Protein AF-A0A8T6MFF7-F1 (afdb_monomer_lite)

Sequence (141 aa):
MKETMIEKLYKKFSELREEAVEDCKFIRTELDNSFNNTNKIIKYINLKCEWNRVNRKFELERKQKYRKLYEFYQTDYPLKINTKDEYQLFIESDSEYYDIQSKSQITKEIIIYIDSVLDALKGRGYEIKNCLEWEKFKNGQ

pLDDT: mean 88.68, std 10.68, range [47.12, 97.75]

Foldseek 3Di:
DDDDPLNVLVVVLVVVVVVLVVLLDDDLVPLVVPVSLVVVLVVLVVVLVVLVVVLVVLVVVLVVQLVVLLVCQCPPDPDNDDDPVVSVVVSCPDPVSVVSVSSSVSSVVSSVVSVVSSVSSVCVVVVSVVVVVVVCVVVVD

Secondary structure (DSSP, 8-state):
-PPPHHHHHHHHHHHHHHHHHHHH---TT-TTTHHHHHHHHHHHHHHHHHHHHHHHHHHHHHHHHHHHHHHHHHHT-SS---SHHHHHHHHHT-HHHHHHHHHHHHHHHHHHHHHHHHHHHHHHHHHHHHHHHHHHHHTT-

Radius of gyration: 23.29 Å; chains: 1; bounding box: 57×23×68 Å

Structure (mmCIF, N/CA/C/O backbone):
data_AF-A0A8T6MFF7-F1
#
_entry.id   AF-A0A8T6MFF7-F1
#
loop_
_atom_site.group_PDB
_atom_site.id
_atom_site.type_symbol
_atom_site.label_atom_id
_atom_site.label_alt_id
_atom_site.label_comp_id
_atom_site.label_asym_id
_atom_site.label_entity_id
_atom_site.label_seq_id
_atom_site.pdbx_PDB_ins_code
_atom_site.Cartn_x
_atom_site.Cartn_y
_atom_site.Cartn_z
_atom_site.occupancy
_atom_site.B_iso_or_equiv
_atom_site.auth_seq_id
_atom_site.auth_comp_id
_atom_site.auth_asym_id
_atom_site.auth_atom_id
_atom_site.pdbx_PDB_model_num
ATOM 1 N N . MET A 1 1 ? -24.904 -12.934 -7.062 1.00 47.12 1 MET A N 1
ATOM 2 C CA . MET A 1 1 ? -24.106 -12.558 -5.874 1.00 47.12 1 MET A CA 1
ATOM 3 C C . MET A 1 1 ? -23.425 -11.231 -6.165 1.00 47.12 1 MET A C 1
ATOM 5 O O . MET A 1 1 ? -22.923 -11.076 -7.269 1.00 47.12 1 MET A O 1
ATOM 9 N N . LYS A 1 2 ? -23.498 -10.247 -5.260 1.00 55.53 2 LYS A N 1
ATOM 10 C CA . LYS A 1 2 ? -22.801 -8.962 -5.438 1.00 55.53 2 LYS A CA 1
ATOM 11 C C . LYS A 1 2 ? -21.321 -9.176 -5.111 1.00 55.53 2 LYS A C 1
ATOM 13 O O . LYS A 1 2 ? -21.026 -9.658 -4.027 1.00 55.53 2 LYS A O 1
ATOM 18 N N . GLU A 1 3 ? -20.442 -8.820 -6.040 1.00 73.38 3 GLU A N 1
ATOM 19 C CA . GLU A 1 3 ? -18.985 -8.870 -5.870 1.00 73.38 3 GLU A CA 1
ATOM 20 C C . GLU A 1 3 ? -18.561 -8.023 -4.659 1.00 73.38 3 GLU A C 1
ATOM 22 O O . GLU A 1 3 ? -18.960 -6.852 -4.530 1.00 73.38 3 GLU A O 1
ATOM 27 N N . THR A 1 4 ? -17.784 -8.622 -3.760 1.00 84.75 4 THR A N 1
ATOM 28 C CA . THR A 1 4 ? -17.263 -7.963 -2.563 1.00 84.75 4 THR A CA 1
ATOM 29 C C . THR A 1 4 ? -16.263 -6.874 -2.954 1.00 84.75 4 THR A C 1
ATOM 31 O O . THR A 1 4 ? -15.667 -6.878 -4.031 1.00 84.75 4 THR A O 1
ATOM 34 N N . MET A 1 5 ? -16.059 -5.886 -2.080 1.00 84.56 5 MET A N 1
ATOM 35 C CA . MET A 1 5 ? -15.097 -4.813 -2.363 1.00 84.56 5 MET A CA 1
ATOM 36 C C . MET A 1 5 ? -13.661 -5.346 -2.520 1.00 84.56 5 MET A C 1
ATOM 38 O O . MET A 1 5 ? -12.887 -4.782 -3.285 1.00 84.56 5 MET A O 1
ATOM 42 N N . ILE A 1 6 ? -13.317 -6.430 -1.820 1.00 86.94 6 ILE A N 1
ATOM 43 C CA . ILE A 1 6 ? -11.997 -7.071 -1.893 1.00 86.94 6 ILE A CA 1
ATOM 44 C C . ILE A 1 6 ? -11.793 -7.732 -3.261 1.00 86.94 6 ILE A C 1
ATOM 46 O O . ILE A 1 6 ? -10.774 -7.493 -3.903 1.00 86.94 6 ILE A O 1
ATOM 50 N N . GLU A 1 7 ? -12.783 -8.479 -3.752 1.00 89.12 7 GLU A N 1
ATOM 51 C CA . GLU A 1 7 ? -12.747 -9.076 -5.097 1.00 89.12 7 GLU A CA 1
ATOM 52 C C . GLU A 1 7 ? -12.548 -8.006 -6.178 1.00 89.12 7 GLU A C 1
ATOM 54 O O . GLU A 1 7 ? -11.699 -8.159 -7.056 1.00 89.12 7 GLU A O 1
ATOM 59 N N . LYS A 1 8 ? -13.225 -6.857 -6.047 1.00 90.44 8 LYS A N 1
ATOM 60 C CA . LYS A 1 8 ? -13.040 -5.714 -6.956 1.00 90.44 8 LYS A CA 1
ATOM 61 C C . LYS A 1 8 ? -11.622 -5.152 -6.934 1.00 90.44 8 LYS A C 1
ATOM 63 O O . LYS A 1 8 ? -11.123 -4.734 -7.978 1.00 90.44 8 LYS A O 1
ATOM 68 N N . LEU A 1 9 ? -10.981 -5.096 -5.764 1.00 91.12 9 LEU A N 1
ATOM 69 C CA . LEU A 1 9 ? -9.593 -4.640 -5.645 1.00 91.12 9 LEU A CA 1
ATOM 70 C C . LEU A 1 9 ? -8.640 -5.618 -6.338 1.00 91.12 9 LEU A C 1
ATOM 72 O O . LEU A 1 9 ? -7.798 -5.179 -7.119 1.00 91.12 9 LEU A O 1
ATOM 76 N N . TYR A 1 10 ? -8.814 -6.924 -6.125 1.00 91.38 10 TYR A N 1
ATOM 77 C CA . TYR A 1 10 ? -8.005 -7.944 -6.795 1.00 91.38 10 TYR A CA 1
ATOM 78 C C . TYR A 1 10 ? -8.191 -7.946 -8.307 1.00 91.38 10 TYR A C 1
ATOM 80 O O . TYR A 1 10 ? -7.209 -8.042 -9.042 1.00 91.38 10 TYR A O 1
ATOM 88 N N . LYS A 1 11 ? -9.428 -7.785 -8.780 1.00 93.12 11 LYS A N 1
ATOM 89 C CA . LYS A 1 11 ? -9.720 -7.679 -10.208 1.00 93.12 11 LYS A CA 1
ATOM 90 C C . LYS A 1 11 ? -9.003 -6.484 -10.835 1.00 93.12 11 LYS A C 1
ATOM 92 O O . LYS A 1 11 ? -8.243 -6.668 -11.782 1.00 93.12 11 LYS A O 1
ATOM 97 N N . LYS A 1 12 ? -9.147 -5.292 -10.244 1.00 92.50 12 LYS A N 1
ATOM 98 C CA . LYS A 1 12 ? -8.422 -4.090 -10.689 1.00 92.50 12 LYS A CA 1
ATOM 99 C C . LYS A 1 12 ? -6.910 -4.276 -10.657 1.00 92.50 12 LYS A C 1
ATOM 101 O O . LYS A 1 12 ? -6.209 -3.764 -11.522 1.00 92.50 12 LYS A O 1
ATOM 106 N N . PHE A 1 13 ? -6.396 -4.992 -9.660 1.00 93.62 13 PHE A N 1
ATOM 107 C CA . PHE A 1 13 ? -4.971 -5.274 -9.586 1.00 93.62 13 PHE A CA 1
ATOM 108 C C . PHE A 1 13 ? -4.511 -6.228 -10.699 1.00 93.62 13 PHE A C 1
ATOM 110 O O . PHE A 1 13 ? -3.432 -6.045 -11.253 1.00 93.62 13 PHE A O 1
ATOM 117 N N . SER A 1 14 ? -5.318 -7.227 -11.064 1.00 93.25 14 SER A N 1
ATOM 118 C CA . SER A 1 14 ? -5.032 -8.089 -12.217 1.00 93.25 14 SER A CA 1
ATOM 119 C C . SER A 1 14 ? -4.984 -7.292 -13.518 1.00 93.25 14 SER A C 1
ATOM 121 O O . SER A 1 14 ? -3.995 -7.376 -14.237 1.00 93.25 14 SER A O 1
ATOM 123 N N . GLU A 1 15 ? -5.998 -6.457 -13.759 1.00 94.38 15 GLU A N 1
ATOM 124 C CA . GLU A 1 15 ? -6.079 -5.580 -14.934 1.00 94.38 15 GLU A CA 1
ATOM 125 C C . GLU A 1 15 ? -4.851 -4.655 -15.023 1.00 94.38 15 GLU A C 1
ATOM 127 O O . GLU A 1 15 ? -4.216 -4.556 -16.070 1.00 94.38 15 GLU A O 1
ATOM 132 N N . LEU A 1 16 ? -4.445 -4.055 -13.896 1.00 94.38 16 LEU A N 1
ATOM 133 C CA . LEU A 1 16 ? -3.238 -3.228 -13.812 1.00 94.38 16 LEU A CA 1
ATOM 134 C C . LEU A 1 16 ? -1.963 -3.999 -14.179 1.00 94.38 16 LEU A C 1
ATOM 136 O O . LEU A 1 16 ? -1.069 -3.440 -14.809 1.00 94.38 16 LEU A O 1
ATOM 140 N N . ARG A 1 17 ? -1.844 -5.265 -13.764 1.00 92.88 17 ARG A N 1
ATOM 141 C CA . ARG A 1 17 ? -0.666 -6.087 -14.080 1.00 92.88 17 ARG A CA 1
ATOM 142 C C . ARG A 1 17 ? -0.585 -6.400 -15.567 1.00 92.88 17 ARG A C 1
ATOM 144 O O . ARG A 1 17 ? 0.497 -6.319 -16.138 1.00 92.88 17 ARG A O 1
ATOM 151 N N . GLU A 1 18 ? -1.710 -6.730 -16.189 1.00 94.44 18 GLU A N 1
ATOM 152 C CA . GLU A 1 18 ? -1.780 -6.983 -17.632 1.00 94.44 18 GLU A CA 1
ATOM 153 C C . GLU A 1 18 ? -1.410 -5.727 -18.432 1.00 94.44 18 GLU A C 1
ATOM 155 O O . GLU A 1 18 ? -0.573 -5.783 -19.334 1.00 94.44 18 GLU A O 1
ATOM 160 N N . GLU A 1 19 ? -1.958 -4.577 -18.038 1.00 93.19 19 GLU A N 1
ATOM 161 C CA . GLU A 1 19 ? -1.657 -3.280 -18.644 1.00 93.19 19 GLU A CA 1
ATOM 162 C C . GLU A 1 19 ? -0.180 -2.886 -18.477 1.00 93.19 19 GLU A C 1
ATOM 164 O O . GLU A 1 19 ? 0.461 -2.442 -19.430 1.00 93.19 19 GLU A O 1
ATOM 169 N N . ALA A 1 20 ? 0.392 -3.105 -17.291 1.00 93.19 20 ALA A N 1
ATOM 170 C CA . ALA A 1 20 ? 1.796 -2.820 -17.011 1.00 93.19 20 ALA A CA 1
ATOM 171 C C . ALA A 1 20 ? 2.756 -3.705 -17.804 1.00 93.19 20 ALA A C 1
ATOM 173 O O . ALA A 1 20 ? 3.794 -3.219 -18.255 1.00 93.19 20 ALA A O 1
ATOM 174 N N . VAL A 1 21 ? 2.417 -4.978 -18.021 1.00 90.75 21 VAL A N 1
ATOM 175 C CA . VAL A 1 21 ? 3.208 -5.857 -18.890 1.00 90.75 21 VAL A CA 1
ATOM 176 C C . VAL A 1 21 ? 3.264 -5.286 -20.302 1.00 90.75 21 VAL A C 1
ATOM 178 O O . VAL A 1 21 ? 4.353 -5.191 -20.862 1.00 90.75 21 VAL A O 1
ATOM 181 N N . GLU A 1 22 ? 2.128 -4.865 -20.860 1.00 89.31 22 GLU A N 1
ATOM 182 C CA . GLU A 1 22 ? 2.082 -4.258 -22.193 1.00 89.31 22 GLU A CA 1
ATOM 183 C C . GLU A 1 22 ? 2.860 -2.937 -22.248 1.00 89.31 22 GLU A C 1
ATOM 185 O O . GLU A 1 22 ? 3.693 -2.729 -23.131 1.00 89.31 22 GLU A O 1
ATOM 190 N N . ASP A 1 23 ? 2.661 -2.057 -21.266 1.00 88.06 23 ASP A N 1
ATOM 191 C CA . ASP A 1 23 ? 3.327 -0.757 -21.223 1.00 88.06 23 ASP A CA 1
ATOM 192 C C . ASP A 1 23 ? 4.852 -0.878 -21.095 1.00 88.06 23 ASP A C 1
ATOM 194 O O . ASP A 1 23 ? 5.589 -0.088 -21.704 1.00 88.06 23 ASP A O 1
ATOM 198 N N . CYS A 1 24 ? 5.329 -1.876 -20.353 1.00 85.69 24 CYS A N 1
ATOM 199 C CA . CYS A 1 24 ? 6.749 -2.144 -20.153 1.00 85.69 24 CYS A CA 1
ATOM 200 C C . CYS A 1 24 ? 7.399 -2.924 -21.302 1.00 85.69 24 CYS A C 1
ATOM 202 O O . CYS A 1 24 ? 8.629 -2.998 -21.332 1.00 85.69 24 CYS A O 1
ATOM 204 N N . LYS A 1 25 ? 6.643 -3.461 -22.275 1.00 83.00 25 LYS A N 1
ATOM 205 C CA . LYS A 1 25 ? 7.238 -4.175 -23.418 1.00 83.00 25 LYS A CA 1
ATOM 206 C C . LYS A 1 25 ? 8.275 -3.311 -24.130 1.00 83.00 25 LYS A C 1
ATOM 208 O O . LYS A 1 25 ? 8.029 -2.154 -24.499 1.00 83.00 25 LYS A O 1
ATOM 213 N N . PHE A 1 26 ? 9.447 -3.903 -24.332 1.00 71.75 26 PHE A N 1
ATOM 214 C CA . PHE A 1 26 ? 10.554 -3.308 -25.060 1.00 71.75 26 PHE A CA 1
ATOM 215 C C . PHE A 1 26 ? 10.544 -3.792 -26.511 1.00 71.75 26 PHE A C 1
ATOM 217 O O . PHE A 1 26 ? 10.828 -4.955 -26.788 1.00 71.75 26 PHE A O 1
ATOM 224 N N . ILE A 1 27 ? 10.221 -2.894 -27.443 1.00 70.12 27 ILE A N 1
ATOM 225 C CA . ILE A 1 27 ? 10.251 -3.170 -28.880 1.00 70.12 27 ILE A CA 1
ATOM 226 C C . ILE A 1 27 ? 11.437 -2.408 -29.476 1.00 70.12 27 ILE A C 1
ATOM 228 O O . ILE A 1 27 ? 11.436 -1.180 -29.525 1.00 70.12 27 ILE A O 1
ATOM 232 N N . ARG A 1 28 ? 12.457 -3.146 -29.934 1.00 63.59 28 ARG A N 1
ATOM 233 C CA . ARG A 1 28 ? 13.725 -2.596 -30.455 1.00 63.59 28 ARG A CA 1
ATOM 234 C C . ARG A 1 28 ? 13.543 -1.654 -31.654 1.00 63.59 28 ARG A C 1
ATOM 236 O O . ARG A 1 28 ? 14.389 -0.802 -31.881 1.00 63.59 28 ARG A O 1
ATOM 243 N N . THR A 1 29 ? 12.456 -1.783 -32.412 1.00 61.62 29 THR A N 1
ATOM 244 C CA . THR A 1 29 ? 12.169 -0.937 -33.583 1.00 61.62 29 THR A CA 1
ATOM 245 C C . THR A 1 29 ? 11.585 0.434 -33.232 1.00 61.62 29 THR A C 1
ATOM 247 O O . THR A 1 29 ? 11.543 1.300 -34.095 1.00 61.62 29 THR A O 1
ATOM 250 N N . GLU A 1 30 ? 11.160 0.667 -31.987 1.00 59.59 30 GLU A N 1
ATOM 251 C CA . GLU A 1 30 ? 10.518 1.920 -31.553 1.00 59.59 30 GLU A CA 1
ATOM 252 C C . GLU A 1 30 ? 11.475 2.847 -30.793 1.00 59.59 30 GLU A C 1
ATOM 254 O O . GLU A 1 30 ? 11.156 3.406 -29.742 1.00 59.59 30 GLU A O 1
ATOM 259 N N . LEU A 1 31 ? 12.691 2.991 -31.304 1.00 57.44 31 LEU A N 1
ATOM 260 C CA . LEU A 1 31 ? 13.769 3.677 -30.598 1.00 57.44 31 LEU A CA 1
ATOM 261 C C . LEU A 1 31 ? 13.573 5.207 -30.500 1.00 57.44 31 LEU A C 1
ATOM 263 O O . LEU A 1 31 ? 14.104 5.835 -29.587 1.00 57.44 31 LEU A O 1
ATOM 267 N N . ASP A 1 32 ? 12.721 5.778 -31.359 1.00 55.25 32 ASP A N 1
ATOM 268 C CA . ASP A 1 32 ? 12.321 7.195 -31.344 1.00 55.25 32 ASP A CA 1
ATOM 269 C C . ASP A 1 32 ? 11.192 7.527 -30.342 1.00 55.25 32 ASP A C 1
ATOM 271 O O . ASP A 1 32 ? 10.885 8.695 -30.098 1.00 55.25 32 ASP A O 1
ATOM 275 N N . ASN A 1 33 ? 10.582 6.533 -29.686 1.00 58.00 33 ASN A N 1
ATOM 276 C CA . ASN A 1 33 ? 9.379 6.727 -28.862 1.00 58.00 33 ASN A CA 1
ATOM 277 C C . ASN A 1 33 ? 9.653 7.216 -27.420 1.00 58.00 33 ASN A C 1
ATOM 279 O O . ASN A 1 33 ? 8.919 6.877 -26.487 1.00 58.00 33 ASN A O 1
ATOM 283 N N . SER A 1 34 ? 10.666 8.066 -27.213 1.00 59.94 34 SER A N 1
ATOM 284 C CA . SER A 1 34 ? 10.967 8.680 -25.902 1.00 59.94 34 SER A CA 1
ATOM 285 C C . SER A 1 34 ? 9.740 9.378 -25.284 1.00 59.94 34 SER A C 1
ATOM 287 O O . SER A 1 34 ? 9.467 9.259 -24.087 1.00 59.94 34 SER A O 1
ATOM 289 N N . PHE A 1 35 ? 8.915 10.017 -26.122 1.00 59.62 35 PHE A N 1
ATOM 290 C CA . PHE A 1 35 ? 7.674 10.675 -25.702 1.00 59.62 35 PHE A CA 1
ATOM 291 C C . PHE A 1 35 ? 6.631 9.694 -25.133 1.00 59.62 35 PHE A C 1
ATOM 293 O O . PHE A 1 35 ? 5.969 9.995 -24.136 1.00 59.62 35 PHE A O 1
ATOM 300 N N . ASN A 1 36 ? 6.532 8.484 -25.696 1.00 72.50 36 ASN A N 1
ATOM 301 C CA . ASN A 1 36 ? 5.611 7.456 -25.203 1.00 72.50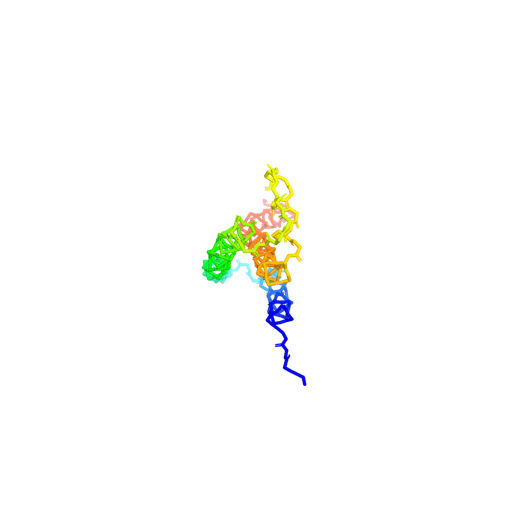 36 ASN A CA 1
ATOM 302 C C . ASN A 1 36 ? 6.026 6.942 -23.818 1.00 72.50 36 ASN A C 1
ATOM 304 O O . ASN A 1 36 ? 5.158 6.622 -23.006 1.00 72.50 36 ASN A O 1
ATOM 308 N N . ASN A 1 37 ? 7.327 6.915 -23.510 1.00 80.56 37 ASN A N 1
ATOM 309 C CA . ASN A 1 37 ? 7.807 6.518 -22.185 1.00 80.56 37 ASN A CA 1
ATOM 310 C C . ASN A 1 37 ? 7.438 7.552 -21.108 1.00 80.56 37 ASN A C 1
ATOM 312 O O . ASN A 1 37 ? 6.942 7.187 -20.043 1.00 80.56 37 ASN A O 1
ATOM 316 N N . THR A 1 38 ? 7.596 8.846 -21.399 1.00 83.25 38 THR A N 1
ATOM 317 C CA . THR A 1 38 ? 7.217 9.929 -20.473 1.00 83.25 38 THR A CA 1
ATOM 318 C C . THR A 1 38 ? 5.721 9.907 -20.153 1.00 83.25 38 THR A C 1
ATOM 320 O O . THR A 1 38 ? 5.338 10.008 -18.987 1.00 83.25 38 THR A O 1
ATOM 323 N N . ASN A 1 39 ? 4.866 9.695 -21.159 1.00 87.56 39 ASN A N 1
ATOM 324 C CA . ASN A 1 39 ? 3.417 9.596 -20.953 1.00 87.56 39 ASN A CA 1
ATOM 325 C C . ASN A 1 39 ? 3.031 8.390 -20.082 1.00 87.56 39 ASN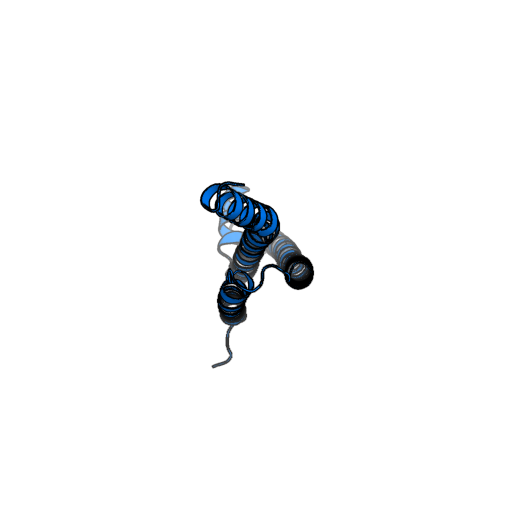 A C 1
ATOM 327 O O . ASN A 1 39 ? 2.182 8.520 -19.197 1.00 87.56 39 ASN A O 1
ATOM 331 N N . LYS A 1 40 ? 3.691 7.239 -20.272 1.00 90.44 40 LYS A N 1
ATOM 332 C CA . LYS A 1 40 ? 3.515 6.059 -19.411 1.00 90.44 40 LYS A CA 1
ATOM 333 C C . LYS A 1 40 ? 3.931 6.360 -17.970 1.00 90.44 40 LYS A C 1
ATOM 335 O O . LYS A 1 40 ? 3.166 6.090 -17.051 1.00 90.44 40 LYS A O 1
ATOM 340 N N . ILE A 1 41 ? 5.077 7.006 -17.752 1.00 92.06 41 ILE A N 1
ATOM 341 C CA . ILE A 1 41 ? 5.515 7.409 -16.404 1.00 92.06 41 ILE A CA 1
ATOM 342 C C . ILE A 1 41 ? 4.469 8.313 -15.732 1.00 92.06 41 ILE A C 1
ATOM 344 O O . ILE A 1 41 ? 4.083 8.057 -14.592 1.00 92.06 41 ILE A O 1
ATOM 348 N N . ILE A 1 42 ? 3.956 9.328 -16.437 1.00 93.75 42 ILE A N 1
ATOM 349 C CA . ILE A 1 42 ? 2.919 10.230 -15.907 1.00 93.75 42 ILE A CA 1
ATOM 350 C C . ILE A 1 42 ? 1.647 9.453 -15.534 1.00 93.75 42 ILE A C 1
ATOM 352 O O . ILE A 1 42 ? 1.086 9.673 -14.459 1.00 93.75 42 ILE A O 1
ATOM 356 N N . LYS A 1 43 ? 1.211 8.510 -16.379 1.00 94.88 43 LYS A N 1
ATOM 357 C CA . LYS A 1 43 ? 0.064 7.630 -16.105 1.00 94.88 43 LYS A CA 1
ATOM 358 C C . LYS A 1 43 ? 0.238 6.872 -14.786 1.00 94.88 43 LYS A C 1
ATOM 360 O O . LYS A 1 43 ? -0.641 6.959 -13.929 1.00 94.88 43 LYS A O 1
ATOM 365 N N . TYR A 1 44 ? 1.366 6.188 -14.585 1.00 96.56 44 TYR A N 1
ATOM 366 C CA . TYR A 1 44 ? 1.608 5.419 -13.356 1.00 96.56 44 TYR A CA 1
ATOM 367 C C . TYR A 1 44 ? 1.805 6.312 -12.121 1.00 96.56 44 TYR A C 1
ATOM 369 O O . TYR A 1 44 ? 1.379 5.933 -11.031 1.00 96.56 44 TYR A O 1
ATOM 377 N N . ILE A 1 45 ? 2.344 7.530 -12.267 1.00 96.81 45 ILE A N 1
ATOM 378 C CA . ILE A 1 45 ? 2.389 8.521 -11.175 1.00 96.81 45 ILE A CA 1
ATOM 379 C C . ILE A 1 45 ? 0.973 8.913 -10.741 1.00 96.81 45 ILE A C 1
ATOM 381 O O . ILE A 1 45 ? 0.663 8.887 -9.548 1.00 96.81 45 ILE A O 1
ATOM 385 N N . ASN A 1 46 ? 0.098 9.242 -11.692 1.00 96.88 46 ASN A N 1
ATOM 386 C CA . ASN A 1 46 ? -1.290 9.592 -11.390 1.00 96.88 46 ASN A CA 1
ATOM 387 C C . ASN A 1 46 ? -2.016 8.421 -10.720 1.00 96.88 46 ASN A C 1
ATOM 389 O O . ASN A 1 46 ? -2.695 8.605 -9.710 1.00 96.88 46 ASN A O 1
ATOM 393 N N . LEU A 1 47 ? -1.803 7.204 -11.226 1.00 96.31 47 LEU A N 1
ATOM 394 C CA . LEU A 1 47 ? -2.378 5.996 -10.648 1.00 96.31 47 LEU A CA 1
ATOM 395 C C . LEU A 1 47 ? -1.901 5.774 -9.206 1.00 96.31 47 LEU A C 1
ATOM 397 O O . LEU A 1 47 ? -2.713 5.515 -8.317 1.00 96.31 47 LEU A O 1
ATOM 401 N N . LYS A 1 48 ? -0.600 5.954 -8.946 1.00 97.38 48 LYS A N 1
ATOM 402 C CA . LYS A 1 48 ? -0.027 5.899 -7.597 1.00 97.38 48 LYS A CA 1
ATOM 403 C C . LYS A 1 48 ? -0.682 6.922 -6.672 1.00 97.38 48 LYS A C 1
ATOM 405 O O . LYS A 1 48 ? -1.010 6.586 -5.533 1.00 97.38 48 LYS A O 1
ATOM 410 N N . CYS A 1 49 ? -0.874 8.161 -7.119 1.00 97.56 49 CYS A N 1
ATOM 411 C CA . CYS A 1 49 ? -1.526 9.205 -6.324 1.00 97.56 49 CYS A CA 1
ATOM 412 C C . CYS A 1 49 ? -2.958 8.818 -5.932 1.00 97.56 49 CYS A C 1
ATOM 414 O O . CYS A 1 49 ? -3.334 8.947 -4.764 1.00 97.56 49 CYS A O 1
ATOM 416 N N . GLU A 1 50 ? -3.737 8.290 -6.874 1.00 96.12 50 GLU A N 1
ATOM 417 C CA . GLU A 1 50 ? -5.109 7.849 -6.617 1.00 96.12 50 GLU A CA 1
ATOM 418 C C . GLU A 1 50 ? -5.162 6.662 -5.647 1.00 96.12 50 GLU A C 1
ATOM 420 O O . GLU A 1 50 ? -5.909 6.690 -4.666 1.00 96.12 50 GLU A O 1
ATOM 425 N N . TRP A 1 51 ? -4.302 5.658 -5.821 1.00 96.62 51 TRP A N 1
ATOM 426 C CA . TRP A 1 51 ? -4.240 4.533 -4.887 1.00 96.62 51 TRP A CA 1
ATOM 427 C C . TRP A 1 51 ? -3.763 4.938 -3.490 1.00 96.62 51 TRP A C 1
ATOM 429 O O . TRP A 1 51 ? -4.293 4.445 -2.494 1.00 96.62 51 TRP A O 1
ATOM 439 N N . ASN A 1 52 ? -2.848 5.905 -3.381 1.00 97.44 52 ASN A N 1
ATOM 440 C CA . ASN A 1 52 ? -2.472 6.486 -2.089 1.00 97.44 52 ASN A CA 1
ATOM 441 C C . ASN A 1 52 ? -3.654 7.177 -1.397 1.00 97.44 52 ASN A C 1
ATOM 443 O O . ASN A 1 52 ? -3.823 7.036 -0.183 1.00 97.44 52 ASN A O 1
ATOM 447 N N . ARG A 1 53 ? -4.502 7.895 -2.146 1.00 97.06 53 ARG A N 1
ATOM 448 C CA . ARG A 1 53 ? -5.731 8.505 -1.607 1.00 97.06 53 ARG A CA 1
ATOM 449 C C . ARG A 1 53 ? -6.697 7.447 -1.084 1.00 97.06 53 ARG A C 1
ATOM 451 O O . ARG A 1 53 ? -7.213 7.593 0.025 1.00 97.06 53 ARG A O 1
ATOM 458 N N . VAL A 1 54 ? -6.901 6.375 -1.849 1.00 95.62 54 VAL A N 1
ATOM 459 C CA . VAL A 1 54 ? -7.750 5.241 -1.454 1.00 95.62 54 VAL A CA 1
ATOM 460 C C . VAL A 1 54 ? -7.207 4.567 -0.193 1.00 95.62 54 VAL A C 1
ATOM 462 O O . VAL A 1 54 ? -7.950 4.399 0.773 1.00 95.62 54 VAL A O 1
ATOM 465 N N . ASN A 1 55 ? -5.907 4.262 -0.141 1.00 96.69 55 ASN A N 1
ATOM 466 C CA . ASN A 1 55 ? -5.297 3.656 1.041 1.00 96.69 55 ASN A CA 1
ATOM 467 C C . ASN A 1 55 ? -5.423 4.559 2.274 1.00 96.69 55 ASN A C 1
ATOM 469 O O . ASN A 1 55 ? -5.780 4.097 3.355 1.00 96.69 55 ASN A O 1
ATOM 473 N N . ARG A 1 56 ? -5.190 5.868 2.112 1.00 97.38 56 ARG A N 1
ATOM 474 C CA . ARG A 1 56 ? -5.349 6.843 3.197 1.00 97.38 56 ARG A CA 1
ATOM 475 C C . ARG A 1 56 ? -6.772 6.844 3.750 1.00 97.38 56 ARG A C 1
ATOM 477 O O . ARG A 1 56 ? -6.943 6.985 4.957 1.00 97.38 56 ARG A O 1
ATOM 484 N N . LYS A 1 57 ? -7.784 6.677 2.896 1.00 96.56 57 LYS A N 1
ATOM 485 C CA . LYS A 1 57 ? -9.176 6.555 3.335 1.00 96.56 57 LYS A CA 1
ATOM 486 C C . LYS A 1 57 ? -9.377 5.313 4.212 1.00 96.56 57 LYS A C 1
ATOM 488 O O . LYS A 1 57 ? -9.893 5.458 5.316 1.00 96.56 57 LYS A O 1
ATOM 493 N N . PHE A 1 58 ? -8.904 4.141 3.783 1.00 96.44 58 PHE A N 1
ATOM 494 C CA . PHE A 1 58 ? -9.006 2.915 4.587 1.00 96.44 58 PHE A CA 1
ATOM 495 C C . PHE A 1 58 ? -8.237 3.007 5.909 1.00 96.44 58 PHE A C 1
ATOM 497 O O . PHE A 1 58 ? -8.742 2.578 6.940 1.00 96.44 58 PHE A O 1
ATOM 504 N N . GLU A 1 59 ? -7.056 3.626 5.926 1.00 95.75 59 GLU A N 1
ATOM 505 C CA . GLU A 1 59 ? -6.289 3.846 7.160 1.00 95.75 59 GLU A CA 1
ATOM 506 C C . GLU A 1 59 ? -7.028 4.751 8.160 1.00 95.75 59 GLU A C 1
ATOM 508 O O . GLU A 1 59 ? -7.026 4.495 9.367 1.00 95.75 59 GLU A O 1
ATOM 513 N N . LEU A 1 60 ? -7.707 5.793 7.670 1.00 97.44 60 LEU A N 1
ATOM 514 C CA . LEU A 1 60 ? -8.538 6.658 8.509 1.00 97.44 60 LEU A CA 1
ATOM 515 C C . LEU A 1 60 ? -9.763 5.914 9.050 1.00 97.44 60 LEU A C 1
ATOM 517 O O . LEU A 1 60 ? -10.041 6.005 10.246 1.00 97.44 60 LEU A O 1
ATOM 521 N N . GLU A 1 61 ? -10.461 5.160 8.200 1.00 96.62 61 GLU A N 1
ATOM 522 C CA . GLU A 1 61 ? -11.603 4.324 8.598 1.00 96.62 61 GLU A CA 1
ATOM 523 C C . GLU A 1 61 ? -11.188 3.289 9.653 1.00 96.62 61 GLU A C 1
ATOM 525 O O . GLU A 1 61 ? -11.844 3.159 10.689 1.00 96.62 61 GLU A O 1
ATOM 530 N N . ARG A 1 62 ? -10.038 2.634 9.457 1.00 96.38 62 ARG A N 1
ATOM 531 C CA . ARG A 1 62 ? -9.457 1.674 10.402 1.00 96.38 62 ARG A CA 1
ATOM 532 C C . ARG A 1 62 ? -9.183 2.317 11.755 1.00 96.38 62 ARG A C 1
ATOM 534 O O . ARG A 1 62 ? -9.575 1.778 12.785 1.00 96.38 62 ARG A O 1
ATOM 541 N N . LYS A 1 63 ? -8.562 3.501 11.765 1.00 96.44 63 LYS A N 1
ATOM 542 C CA . LYS A 1 63 ? -8.267 4.243 13.000 1.00 96.44 63 LYS A CA 1
ATOM 543 C C . LYS A 1 63 ? -9.540 4.651 13.747 1.00 96.44 63 LYS A C 1
ATOM 545 O O . LYS A 1 63 ? -9.578 4.588 14.974 1.00 96.44 63 LYS A O 1
ATOM 550 N N . GLN A 1 64 ? -10.583 5.061 13.026 1.00 96.38 64 GLN A N 1
ATOM 551 C CA . GLN A 1 64 ? -11.878 5.383 13.627 1.00 96.38 64 GLN A CA 1
ATOM 552 C C . GLN A 1 64 ? -12.547 4.142 14.226 1.00 96.38 64 GLN A C 1
ATOM 554 O O . GLN A 1 64 ? -13.043 4.206 15.350 1.00 96.38 64 GLN A O 1
ATOM 559 N N . LYS A 1 65 ? -12.538 3.014 13.504 1.00 96.50 65 LYS A N 1
ATOM 560 C CA . LYS A 1 65 ? -13.097 1.744 13.982 1.00 96.50 65 LYS A CA 1
ATOM 561 C C . LYS A 1 65 ? -12.348 1.230 15.213 1.00 96.50 65 LYS A C 1
ATOM 563 O O . LYS A 1 65 ? -13.001 0.903 16.198 1.00 96.50 65 LYS A O 1
ATOM 568 N N . TYR A 1 66 ? -11.012 1.264 15.196 1.00 96.19 66 TYR A N 1
ATOM 569 C CA . TYR A 1 66 ? -10.173 0.911 16.348 1.00 96.19 66 TYR A CA 1
ATOM 570 C C . TYR A 1 66 ? -10.595 1.678 17.598 1.00 96.19 66 TYR A C 1
ATOM 572 O O . TYR A 1 66 ? -10.821 1.090 18.648 1.00 96.19 66 TYR A O 1
ATOM 580 N N . ARG A 1 67 ? -10.739 3.005 17.476 1.00 95.62 67 ARG A N 1
ATOM 581 C CA . ARG A 1 67 ? -11.127 3.861 18.599 1.00 95.62 67 ARG A CA 1
ATOM 582 C C . ARG A 1 67 ? -12.493 3.476 19.169 1.00 95.62 67 ARG A C 1
ATOM 584 O O . ARG A 1 67 ? -12.617 3.367 20.380 1.00 95.62 67 ARG A O 1
ATOM 591 N N . LYS A 1 68 ? -13.491 3.248 18.311 1.00 95.69 68 LYS A N 1
ATOM 592 C CA . LYS A 1 68 ? -14.841 2.849 18.745 1.00 95.69 68 LYS A CA 1
ATOM 593 C C . LYS A 1 68 ? -14.838 1.501 19.465 1.00 95.69 68 LYS A C 1
ATOM 595 O O . LYS A 1 68 ? -15.495 1.361 20.487 1.00 95.69 68 LYS A O 1
ATOM 600 N N . LEU A 1 69 ? -14.100 0.523 18.937 1.00 94.81 69 LEU A N 1
ATOM 601 C CA . LEU A 1 69 ? -13.972 -0.790 19.570 1.00 94.81 69 LEU A CA 1
ATOM 602 C C . LEU A 1 69 ? -13.237 -0.691 20.908 1.00 94.81 69 LEU A C 1
ATOM 604 O O . LEU A 1 69 ? -13.656 -1.304 21.878 1.00 94.81 69 LEU A O 1
ATOM 608 N N . TYR A 1 70 ? -12.184 0.122 20.982 1.00 93.75 70 TYR A N 1
ATOM 609 C CA . TYR A 1 70 ? -11.472 0.378 22.229 1.00 93.75 70 TYR A CA 1
ATOM 610 C C . TYR A 1 70 ? -12.390 0.983 23.302 1.00 93.75 70 TYR A C 1
ATOM 612 O O . TYR A 1 70 ? -12.400 0.504 24.431 1.00 93.75 70 TYR A O 1
ATOM 620 N N . GLU A 1 71 ? -13.190 1.995 22.941 1.00 93.06 71 GLU A N 1
ATOM 621 C CA . GLU A 1 71 ? -14.186 2.600 23.836 1.00 93.06 71 GLU A CA 1
ATOM 622 C C . GLU A 1 71 ? -15.203 1.545 24.316 1.00 93.06 71 GLU A C 1
ATOM 624 O O . GLU A 1 71 ? -15.385 1.391 25.520 1.00 93.06 71 GLU A O 1
ATOM 629 N N . PHE A 1 72 ? -15.756 0.736 23.404 1.00 93.25 72 PHE A N 1
ATOM 630 C CA . PHE A 1 72 ? -16.679 -0.361 23.731 1.00 93.25 72 PHE A CA 1
ATOM 631 C C . PHE A 1 72 ? -16.081 -1.380 24.713 1.00 93.25 72 PHE A C 1
ATOM 633 O O . PHE A 1 72 ? -16.710 -1.737 25.710 1.00 93.25 72 PHE A O 1
ATOM 640 N N . TYR A 1 73 ? -14.852 -1.834 24.462 1.00 92.50 73 TYR A N 1
ATOM 641 C CA . TYR A 1 73 ? -14.175 -2.802 25.325 1.00 92.50 73 TYR A CA 1
ATOM 642 C C . TYR A 1 73 ? -13.828 -2.242 26.710 1.00 92.50 73 TYR A C 1
ATOM 644 O O . TYR A 1 73 ? -13.642 -3.010 27.652 1.00 92.50 73 TYR A O 1
ATOM 652 N N . GLN A 1 74 ? -13.751 -0.918 26.843 1.00 89.62 74 GLN A N 1
ATOM 653 C CA . GLN A 1 74 ? -13.493 -0.253 28.112 1.00 89.62 74 GLN A CA 1
ATOM 654 C C . GLN A 1 74 ? -14.768 -0.058 28.951 1.00 89.62 74 GLN A C 1
ATOM 656 O O . GLN A 1 74 ? -14.681 -0.084 30.180 1.00 89.62 74 GLN A O 1
ATOM 661 N N . THR A 1 75 ? -15.927 0.170 28.319 1.00 89.88 75 THR A N 1
ATOM 662 C CA . THR A 1 75 ? -17.174 0.548 29.013 1.00 89.88 75 THR A CA 1
ATOM 663 C C . THR A 1 75 ? -18.227 -0.551 29.055 1.00 89.88 75 THR A C 1
ATOM 665 O O . THR A 1 75 ? -18.799 -0.797 30.114 1.00 89.88 75 THR A O 1
ATOM 668 N N . ASP A 1 76 ? -18.488 -1.199 27.922 1.00 89.50 76 ASP A N 1
ATOM 669 C CA . ASP A 1 76 ? -19.693 -2.011 27.714 1.00 89.50 76 ASP A CA 1
ATOM 670 C C . ASP A 1 76 ? -19.404 -3.518 27.683 1.00 89.50 76 ASP A C 1
ATOM 672 O O . ASP A 1 76 ? -20.322 -4.336 27.775 1.00 89.50 76 ASP A O 1
ATOM 676 N N . TYR A 1 77 ? -18.133 -3.910 27.555 1.00 89.69 77 TYR A N 1
ATOM 677 C CA . TYR A 1 77 ? -17.748 -5.316 27.511 1.00 89.69 77 TYR A CA 1
ATOM 678 C C . TYR A 1 77 ? -17.726 -5.936 28.922 1.00 89.69 77 TYR A C 1
ATOM 680 O O . TYR A 1 77 ? -17.092 -5.396 29.830 1.00 89.69 77 TYR A O 1
ATOM 688 N N . PRO A 1 78 ? -18.392 -7.089 29.136 1.00 87.38 78 PRO A N 1
ATOM 689 C CA . PRO A 1 78 ? -18.592 -7.655 30.473 1.00 87.38 78 PRO A CA 1
ATOM 690 C C . PRO A 1 78 ? -17.302 -8.167 31.128 1.00 87.38 78 PRO A C 1
ATOM 692 O O . PRO A 1 78 ? -17.230 -8.283 32.350 1.00 87.38 78 PRO A O 1
ATOM 695 N N . LEU A 1 79 ? -16.284 -8.496 30.329 1.00 89.12 79 LEU A N 1
ATOM 696 C CA . LEU A 1 79 ? -14.980 -8.940 30.810 1.00 89.12 79 LEU A CA 1
ATOM 697 C C . LEU A 1 79 ? -14.027 -7.750 30.853 1.00 89.12 79 LEU A C 1
ATOM 699 O O . LEU A 1 79 ? -13.796 -7.086 29.846 1.00 89.12 79 LEU A O 1
ATOM 703 N N . LYS A 1 80 ?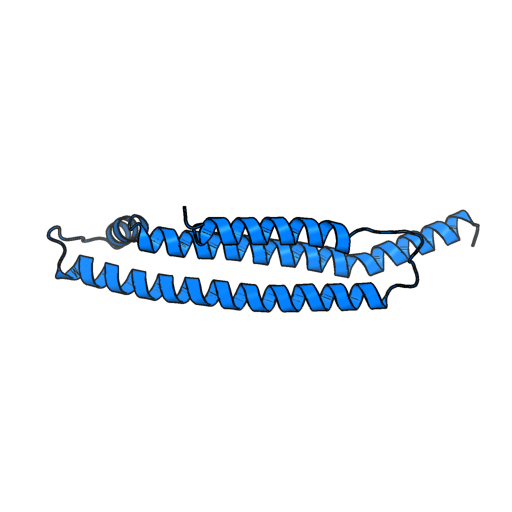 -13.424 -7.506 32.015 1.00 84.25 80 LYS A N 1
ATOM 704 C CA . LYS A 1 80 ? -12.457 -6.423 32.159 1.00 84.25 80 LYS A CA 1
ATOM 705 C C . LYS A 1 80 ? -11.144 -6.787 31.468 1.00 84.25 80 LYS A C 1
ATOM 707 O O . LYS A 1 80 ? -10.423 -7.665 31.937 1.00 84.25 80 LYS A O 1
ATOM 712 N N . ILE A 1 81 ? -10.830 -6.072 30.394 1.00 87.31 81 ILE A N 1
ATOM 713 C CA . ILE A 1 81 ? -9.550 -6.170 29.695 1.00 87.31 81 ILE A CA 1
ATOM 714 C C . ILE A 1 81 ? -8.535 -5.265 30.397 1.00 87.31 81 ILE A C 1
ATOM 716 O O . ILE A 1 81 ? -8.791 -4.073 30.595 1.00 87.31 81 ILE A O 1
ATOM 720 N N . ASN A 1 82 ? -7.393 -5.828 30.800 1.00 85.88 82 ASN A N 1
ATOM 721 C CA . ASN A 1 82 ? -6.437 -5.133 31.668 1.00 85.88 82 ASN A CA 1
ATOM 722 C C . ASN A 1 82 ? -5.143 -4.754 30.947 1.00 85.88 82 ASN A C 1
ATOM 724 O O . ASN A 1 82 ? -4.449 -3.838 31.390 1.00 85.88 82 ASN A O 1
ATOM 728 N N . THR A 1 83 ? -4.815 -5.429 29.844 1.00 91.19 83 THR A N 1
ATOM 729 C CA . THR A 1 83 ? -3.570 -5.190 29.109 1.00 91.19 83 THR A CA 1
ATOM 730 C C . THR A 1 83 ? -3.829 -4.634 27.717 1.00 91.19 83 THR A C 1
ATOM 732 O O . THR A 1 83 ? -4.821 -4.949 27.063 1.00 91.19 83 THR A O 1
ATOM 735 N N . LYS A 1 84 ? -2.899 -3.803 27.239 1.00 89.38 84 LYS A N 1
ATOM 736 C CA . LYS A 1 84 ? -2.947 -3.245 25.883 1.00 89.38 84 LYS A CA 1
ATOM 737 C C . LYS A 1 84 ? -2.944 -4.343 24.811 1.00 89.38 84 LYS A C 1
ATOM 739 O O . LYS A 1 84 ? -3.620 -4.188 23.799 1.00 89.38 84 LYS A O 1
ATOM 744 N N . ASP A 1 85 ? -2.224 -5.434 25.057 1.00 92.44 85 ASP A N 1
ATOM 745 C CA . ASP A 1 85 ? -2.100 -6.552 24.120 1.00 92.44 85 ASP A CA 1
ATOM 746 C C . ASP A 1 85 ? -3.411 -7.339 24.007 1.00 92.44 85 ASP A C 1
ATOM 748 O O . ASP A 1 85 ? -3.810 -7.707 22.905 1.00 92.44 85 ASP A O 1
ATOM 752 N N . GLU A 1 86 ? -4.144 -7.522 25.112 1.00 91.31 86 GLU A N 1
ATOM 753 C CA . GLU A 1 86 ? -5.494 -8.095 25.065 1.00 91.31 86 GLU A CA 1
ATOM 754 C C . GLU A 1 86 ? -6.445 -7.195 24.263 1.00 91.31 86 GLU A C 1
ATOM 756 O O . GLU A 1 86 ? -7.137 -7.691 23.377 1.00 91.31 86 GLU A O 1
ATOM 761 N N . TYR A 1 87 ? -6.452 -5.873 24.502 1.00 92.00 87 TYR A N 1
ATOM 762 C CA . TYR A 1 87 ? -7.263 -4.947 23.693 1.00 92.00 87 TYR A CA 1
ATOM 763 C C . TYR A 1 87 ? -6.940 -5.085 22.206 1.00 92.00 87 TYR A C 1
ATOM 765 O O . TYR A 1 87 ? -7.850 -5.149 21.381 1.00 92.00 87 TYR A O 1
ATOM 773 N N . GLN A 1 88 ? -5.653 -5.145 21.864 1.00 93.06 88 GLN A N 1
ATOM 774 C CA . GLN A 1 88 ? -5.222 -5.315 20.485 1.00 93.06 88 GLN A CA 1
ATOM 775 C C . GLN A 1 88 ? -5.734 -6.637 19.902 1.00 93.06 88 GLN A C 1
ATOM 777 O O . GLN A 1 88 ? -6.334 -6.610 18.834 1.00 93.06 88 GLN A O 1
ATOM 782 N N . LEU A 1 89 ? -5.601 -7.756 20.619 1.00 93.00 89 LEU A N 1
ATOM 783 C CA . LEU A 1 89 ? -6.102 -9.062 20.185 1.00 93.00 89 LEU A CA 1
ATOM 784 C C . LEU A 1 89 ? -7.608 -9.037 19.880 1.00 93.00 89 LEU A C 1
ATOM 786 O O . LEU A 1 89 ? -8.033 -9.502 18.821 1.00 93.00 89 LEU A O 1
ATOM 790 N N . PHE A 1 90 ? -8.421 -8.481 20.782 1.00 92.94 90 PHE A N 1
ATOM 791 C CA . PHE A 1 90 ? -9.874 -8.416 20.603 1.00 92.94 90 PHE A CA 1
ATOM 792 C C . PHE A 1 90 ? -10.291 -7.474 19.469 1.00 92.94 90 PHE A C 1
ATOM 794 O O . PHE A 1 90 ? -11.236 -7.770 18.738 1.00 92.94 90 PHE A O 1
ATOM 801 N N . ILE A 1 91 ? -9.598 -6.346 19.304 1.00 94.50 91 ILE A N 1
ATOM 802 C CA . ILE A 1 91 ? -9.884 -5.383 18.234 1.00 94.50 91 ILE A CA 1
ATOM 803 C C . ILE A 1 91 ? -9.447 -5.932 16.873 1.00 94.50 91 ILE A C 1
ATOM 805 O O . ILE A 1 91 ? -10.188 -5.813 15.905 1.00 94.50 91 ILE A O 1
ATOM 809 N N . GLU A 1 92 ? -8.269 -6.547 16.78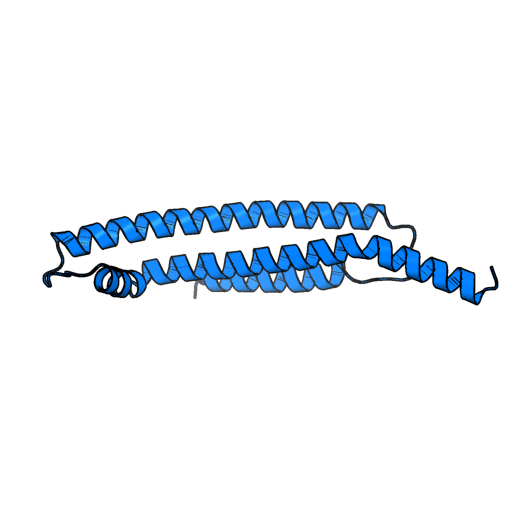5 1.00 93.38 92 GLU A N 1
ATOM 810 C CA . GLU A 1 92 ? -7.761 -7.135 15.540 1.00 93.38 92 GLU A CA 1
ATOM 811 C C . GLU A 1 92 ? -8.572 -8.357 15.094 1.00 93.38 92 GLU A C 1
ATOM 813 O O . GLU A 1 92 ? -8.630 -8.645 13.900 1.00 93.38 92 GLU A O 1
ATOM 818 N N . SER A 1 93 ? -9.244 -9.027 16.034 1.00 92.94 93 SER A N 1
ATOM 819 C CA . SER A 1 93 ? -10.172 -10.128 15.753 1.00 92.94 93 SER A CA 1
ATOM 820 C C . SER A 1 93 ? -11.568 -9.663 15.306 1.00 92.94 93 SER A C 1
ATOM 822 O O . SER A 1 93 ? -12.370 -10.489 14.870 1.00 92.94 93 SER A O 1
ATOM 824 N N . ASP A 1 94 ? -11.893 -8.366 15.404 1.00 95.62 94 ASP A N 1
ATOM 825 C CA . ASP A 1 94 ? -13.169 -7.831 14.917 1.00 95.62 94 ASP A CA 1
ATOM 826 C C . ASP A 1 94 ? -13.236 -7.915 13.387 1.00 95.62 94 ASP A C 1
ATOM 828 O O . ASP A 1 94 ? -12.389 -7.373 12.676 1.00 95.62 94 ASP A O 1
ATOM 832 N N . SER A 1 95 ? -14.277 -8.575 12.873 1.00 94.12 95 SER A N 1
ATOM 833 C CA . SER A 1 95 ? -14.429 -8.836 11.434 1.00 94.12 95 SER A CA 1
ATOM 834 C C . SER A 1 95 ? -14.439 -7.567 10.572 1.00 94.12 95 SER A C 1
ATOM 836 O O . SER A 1 95 ? -13.816 -7.538 9.513 1.00 94.12 95 SER A O 1
ATOM 838 N N . GLU A 1 96 ? -15.077 -6.484 11.026 1.00 94.25 96 GLU A N 1
ATOM 839 C CA . GLU A 1 96 ? -15.115 -5.231 10.267 1.00 94.25 96 GLU A CA 1
ATOM 840 C C . GLU A 1 96 ? -13.762 -4.514 10.292 1.00 94.25 96 GLU A C 1
ATOM 842 O O . GLU A 1 96 ? -13.322 -3.976 9.272 1.00 94.25 96 GLU A O 1
ATOM 847 N N . TYR A 1 97 ? -13.091 -4.497 11.447 1.00 96.06 97 TYR A N 1
ATOM 848 C CA . TYR A 1 97 ? -11.738 -3.959 11.561 1.00 96.06 97 TYR A CA 1
ATOM 849 C C . TYR A 1 97 ? -10.764 -4.720 10.651 1.00 96.06 97 TYR A C 1
ATOM 851 O O . TYR A 1 97 ? -10.028 -4.097 9.874 1.00 96.06 97 TYR A O 1
ATOM 859 N N . TYR A 1 98 ? -10.819 -6.052 10.691 1.00 94.44 98 TYR A N 1
ATOM 860 C CA . TYR A 1 98 ? -10.023 -6.938 9.851 1.00 94.44 98 TYR A CA 1
ATOM 861 C C . TYR A 1 98 ? -10.294 -6.719 8.356 1.00 94.44 98 TYR A C 1
ATOM 863 O O . TYR A 1 98 ? -9.355 -6.626 7.562 1.00 94.44 98 TYR A O 1
ATOM 871 N N . ASP A 1 99 ? -11.554 -6.550 7.956 1.00 94.50 99 ASP A N 1
ATOM 872 C CA . ASP A 1 99 ? -11.925 -6.275 6.566 1.00 94.50 99 ASP A CA 1
ATOM 873 C C . ASP A 1 99 ? -11.353 -4.945 6.058 1.00 94.50 99 ASP A C 1
ATOM 875 O O . ASP A 1 99 ? -10.902 -4.846 4.912 1.00 94.50 99 ASP A O 1
ATOM 879 N N . ILE A 1 100 ? -11.373 -3.893 6.884 1.00 95.56 100 ILE A N 1
ATOM 880 C CA . ILE A 1 100 ? -10.786 -2.592 6.525 1.00 95.56 100 ILE A CA 1
ATOM 881 C C . ILE A 1 100 ? -9.261 -2.713 6.431 1.00 95.56 100 ILE A C 1
ATOM 883 O O . ILE A 1 100 ? -8.658 -2.198 5.484 1.00 95.56 100 ILE A O 1
ATOM 887 N N . GLN A 1 101 ? -8.634 -3.419 7.376 1.00 95.50 101 GLN A N 1
ATOM 888 C CA . GLN A 1 101 ? -7.199 -3.692 7.351 1.00 95.50 101 GLN A CA 1
ATOM 889 C C . GLN A 1 101 ? -6.796 -4.460 6.089 1.00 95.50 101 GLN A C 1
ATOM 891 O O . GLN A 1 101 ? -5.850 -4.060 5.412 1.00 95.50 101 GLN A O 1
ATOM 896 N N . SER A 1 102 ? -7.550 -5.495 5.730 1.00 94.25 102 SER A N 1
ATOM 897 C CA . SER A 1 102 ? -7.332 -6.305 4.530 1.00 94.25 102 SER A CA 1
ATOM 898 C C . SER A 1 102 ? -7.399 -5.457 3.256 1.00 94.25 102 SER A C 1
ATOM 900 O O . SER A 1 102 ? -6.504 -5.517 2.413 1.00 94.25 102 SER A O 1
ATOM 902 N N . LYS A 1 103 ? -8.402 -4.574 3.139 1.00 95.25 103 LYS A N 1
ATOM 903 C CA . LYS A 1 103 ? -8.519 -3.632 2.006 1.00 95.25 103 LYS A CA 1
ATOM 904 C C . LYS A 1 103 ? -7.340 -2.660 1.930 1.00 95.25 103 LYS A C 1
ATOM 906 O O . LYS A 1 103 ? -6.838 -2.386 0.837 1.00 95.25 103 LYS A O 1
ATOM 911 N N . SER A 1 104 ? -6.890 -2.139 3.073 1.00 96.25 104 SER A N 1
ATOM 912 C CA . SER A 1 104 ? -5.705 -1.277 3.130 1.00 96.25 104 SER A CA 1
ATOM 913 C C . SER A 1 104 ? -4.448 -2.030 2.692 1.00 96.25 104 SER A C 1
ATOM 915 O O . SER A 1 104 ? -3.673 -1.504 1.896 1.00 96.25 104 SER A O 1
ATOM 917 N N . GLN A 1 105 ? -4.273 -3.275 3.137 1.00 95.56 105 GLN A N 1
ATOM 918 C CA . GLN A 1 105 ? -3.105 -4.084 2.803 1.00 95.56 105 GLN A CA 1
ATOM 919 C C . GLN A 1 105 ? -3.012 -4.374 1.301 1.00 95.56 105 GLN A C 1
ATOM 921 O O . GLN A 1 105 ? -1.979 -4.093 0.697 1.00 95.56 105 GLN A O 1
ATOM 926 N N . ILE A 1 106 ? -4.111 -4.804 0.672 1.00 95.44 106 ILE A N 1
ATOM 927 C CA . ILE A 1 106 ? -4.165 -5.006 -0.787 1.00 95.44 106 ILE A CA 1
ATOM 928 C C . ILE A 1 106 ? -3.846 -3.700 -1.522 1.00 95.44 106 ILE A C 1
ATOM 930 O O . ILE A 1 106 ? -3.103 -3.682 -2.500 1.00 95.44 106 ILE A O 1
ATOM 934 N N . THR A 1 107 ? -4.364 -2.570 -1.034 1.00 96.19 107 THR A N 1
ATOM 935 C CA . THR A 1 107 ? -4.074 -1.274 -1.656 1.00 96.19 107 THR A CA 1
ATOM 936 C C . THR A 1 107 ? -2.587 -0.908 -1.554 1.00 96.19 107 THR A C 1
ATOM 938 O O . THR A 1 107 ? -2.027 -0.358 -2.501 1.00 96.19 107 THR A O 1
ATOM 941 N N . LYS A 1 108 ? -1.918 -1.235 -0.440 1.00 96.81 108 LYS A N 1
ATOM 942 C CA . LYS A 1 108 ? -0.463 -1.054 -0.299 1.00 96.81 108 LYS A CA 1
ATOM 943 C C . LYS A 1 108 ? 0.316 -1.932 -1.272 1.00 96.81 108 LYS A C 1
ATOM 945 O O . LYS A 1 108 ? 1.262 -1.437 -1.875 1.00 96.81 108 LYS A O 1
ATOM 950 N N . GLU A 1 109 ? -0.092 -3.183 -1.465 1.00 96.44 109 GLU A N 1
ATOM 951 C CA . GLU A 1 109 ? 0.524 -4.079 -2.455 1.00 96.44 109 GLU A CA 1
ATOM 952 C C . GLU A 1 109 ? 0.428 -3.503 -3.873 1.00 96.44 109 GLU A C 1
ATOM 954 O O . GLU A 1 109 ? 1.422 -3.484 -4.600 1.00 96.44 109 GLU A O 1
ATOM 959 N N . ILE A 1 110 ? -0.729 -2.941 -4.238 1.00 96.81 110 ILE A N 1
ATOM 960 C CA . ILE A 1 110 ? -0.920 -2.254 -5.523 1.00 96.81 110 ILE A CA 1
ATOM 961 C C . ILE A 1 110 ? 0.034 -1.057 -5.655 1.00 96.81 110 ILE A C 1
ATOM 963 O O . ILE A 1 110 ? 0.666 -0.890 -6.695 1.00 96.81 110 ILE A O 1
ATOM 967 N N . ILE A 1 111 ? 0.173 -0.232 -4.612 1.00 97.75 111 ILE A N 1
ATOM 968 C CA . ILE A 1 111 ? 1.086 0.925 -4.624 1.00 97.75 111 ILE A CA 1
ATOM 969 C C . ILE A 1 111 ? 2.542 0.476 -4.808 1.00 97.75 111 ILE A C 1
ATOM 971 O O . ILE A 1 111 ? 3.248 1.057 -5.629 1.00 97.75 111 ILE A O 1
ATOM 975 N N . ILE A 1 112 ? 2.972 -0.566 -4.089 1.00 97.75 112 ILE A N 1
ATOM 976 C CA . ILE A 1 112 ? 4.327 -1.132 -4.199 1.00 97.75 112 ILE A CA 1
ATOM 977 C C . ILE A 1 112 ? 4.581 -1.658 -5.616 1.00 97.75 112 ILE A C 1
ATOM 979 O O . ILE A 1 112 ? 5.654 -1.442 -6.175 1.00 97.75 112 ILE A O 1
ATOM 983 N N . TYR A 1 113 ? 3.591 -2.312 -6.224 1.00 97.44 113 TYR A N 1
ATOM 984 C CA . TYR A 1 113 ? 3.696 -2.760 -7.609 1.00 97.44 113 TYR A CA 1
ATOM 985 C C . TYR A 1 113 ? 3.813 -1.589 -8.594 1.00 97.44 113 TYR A C 1
ATOM 987 O O . TYR A 1 113 ? 4.627 -1.627 -9.510 1.00 97.44 113 TYR A O 1
ATOM 995 N N . ILE A 1 114 ? 3.046 -0.513 -8.405 1.00 97.38 114 ILE A N 1
ATOM 996 C CA . ILE A 1 114 ? 3.166 0.676 -9.261 1.00 97.38 114 ILE A CA 1
ATOM 997 C C . ILE A 1 114 ? 4.566 1.294 -9.150 1.00 97.38 114 ILE A C 1
ATOM 999 O O . ILE A 1 114 ? 5.101 1.770 -10.150 1.00 97.38 114 ILE A O 1
ATOM 1003 N N . ASP A 1 115 ? 5.180 1.259 -7.966 1.00 97.19 115 ASP A N 1
ATOM 1004 C CA . ASP A 1 115 ? 6.556 1.722 -7.784 1.00 97.19 115 ASP A CA 1
ATOM 1005 C C . ASP A 1 115 ? 7.566 0.894 -8.580 1.00 97.19 115 ASP A C 1
ATOM 1007 O O . ASP A 1 115 ? 8.402 1.473 -9.274 1.00 97.19 115 ASP A O 1
ATOM 1011 N N . SER A 1 116 ? 7.437 -0.436 -8.590 1.00 96.00 116 SER A N 1
ATOM 1012 C CA . SER A 1 116 ? 8.322 -1.274 -9.406 1.00 96.00 116 SER A CA 1
ATOM 1013 C C . SER A 1 116 ? 8.136 -1.035 -10.910 1.00 96.00 116 SER A C 1
ATOM 1015 O O . SER A 1 116 ? 9.118 -1.000 -11.653 1.00 96.00 116 SER A O 1
ATOM 1017 N N . VAL A 1 117 ? 6.902 -0.791 -11.365 1.00 95.56 117 VAL A N 1
ATOM 1018 C CA . VAL A 1 117 ? 6.617 -0.414 -12.761 1.00 95.56 117 VAL A CA 1
ATOM 1019 C C . VAL A 1 117 ? 7.244 0.936 -13.109 1.00 95.56 117 VAL A C 1
ATOM 1021 O O . VAL A 1 117 ? 7.862 1.082 -14.164 1.00 95.56 117 VAL A O 1
ATOM 1024 N N . LEU A 1 118 ? 7.130 1.930 -12.225 1.00 95.06 118 LEU A N 1
ATOM 1025 C CA . LEU A 1 118 ? 7.754 3.238 -12.422 1.00 95.06 118 LEU A CA 1
ATOM 1026 C C . LEU A 1 118 ? 9.275 3.135 -12.518 1.00 95.06 118 LEU A C 1
ATOM 1028 O O . LEU A 1 118 ? 9.872 3.822 -13.347 1.00 95.06 118 LEU A O 1
ATOM 1032 N N . ASP A 1 119 ? 9.899 2.297 -11.697 1.00 93.19 119 ASP A N 1
ATOM 1033 C CA . ASP A 1 119 ? 11.346 2.096 -11.729 1.00 93.19 119 ASP A CA 1
ATOM 1034 C C . ASP A 1 119 ? 11.793 1.404 -13.022 1.00 93.19 119 ASP A C 1
ATOM 1036 O O . ASP A 1 119 ? 12.759 1.852 -13.642 1.00 93.19 119 ASP A O 1
ATOM 1040 N N . ALA A 1 120 ? 11.035 0.415 -13.507 1.00 90.44 120 ALA A N 1
ATOM 1041 C CA . ALA A 1 120 ? 11.277 -0.204 -14.812 1.00 90.44 120 ALA A CA 1
ATOM 1042 C C . ALA A 1 120 ? 11.175 0.817 -15.964 1.00 90.44 120 ALA A C 1
ATOM 1044 O O . ALA A 1 120 ? 12.074 0.922 -16.800 1.00 90.44 120 ALA A O 1
ATOM 1045 N N . LEU A 1 121 ? 10.120 1.640 -15.983 1.00 89.88 121 LEU A N 1
ATOM 1046 C CA . LEU A 1 121 ? 9.926 2.662 -17.020 1.00 89.88 121 LEU A CA 1
ATOM 1047 C C . LEU A 1 121 ? 11.011 3.749 -16.998 1.00 89.88 121 LEU A C 1
ATOM 1049 O O . LEU A 1 121 ? 11.428 4.229 -18.055 1.00 89.88 121 LEU A O 1
ATOM 1053 N N . LYS A 1 122 ? 11.495 4.140 -15.813 1.00 88.56 122 LYS A N 1
ATOM 1054 C CA . LYS A 1 122 ? 12.613 5.089 -15.676 1.00 88.56 122 LYS A CA 1
ATOM 1055 C C . LYS A 1 122 ? 13.940 4.467 -16.119 1.00 88.56 122 LYS A C 1
ATOM 1057 O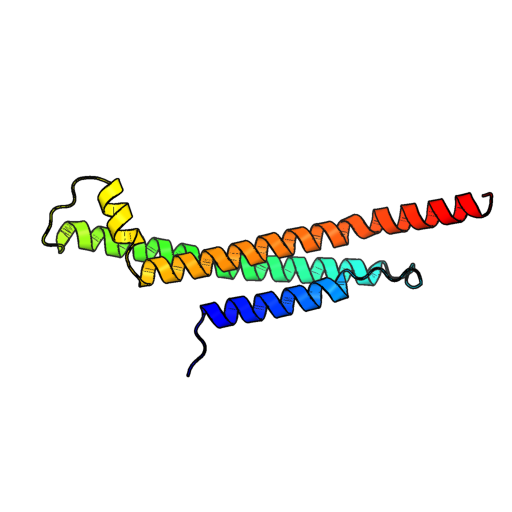 O . LYS A 1 122 ? 14.726 5.139 -16.785 1.00 88.56 122 LYS A O 1
ATOM 1062 N N . GLY A 1 123 ? 14.177 3.196 -15.785 1.00 85.75 123 GLY A N 1
ATOM 1063 C CA . GLY A 1 123 ? 15.378 2.447 -16.171 1.00 85.75 123 GLY A CA 1
ATOM 1064 C C . GLY A 1 123 ? 15.515 2.245 -17.683 1.00 85.75 123 GLY A C 1
ATOM 1065 O O . GLY A 1 123 ? 16.628 2.227 -18.210 1.00 85.75 123 GLY A O 1
ATOM 1066 N N . ARG A 1 124 ? 14.390 2.215 -18.404 1.00 82.38 124 ARG A N 1
ATOM 1067 C CA . ARG A 1 124 ? 14.328 1.988 -19.854 1.00 82.38 124 ARG A CA 1
ATOM 1068 C C . ARG A 1 124 ? 15.219 2.919 -20.682 1.00 82.38 124 ARG A C 1
ATOM 1070 O O . ARG A 1 124 ? 15.779 2.495 -21.687 1.00 82.38 124 ARG A O 1
ATOM 1077 N N . GLY A 1 125 ? 15.384 4.181 -20.280 1.00 79.38 125 GLY A N 1
ATOM 1078 C CA . GLY A 1 125 ? 16.254 5.120 -21.003 1.00 79.38 125 GLY A CA 1
ATOM 1079 C C . GLY A 1 125 ? 17.723 4.680 -21.020 1.00 79.38 125 GLY A C 1
ATOM 1080 O O . GLY A 1 125 ? 18.403 4.809 -22.038 1.00 79.38 125 GLY A O 1
ATOM 1081 N N . TYR A 1 126 ? 18.195 4.106 -19.912 1.00 82.88 126 TYR A N 1
ATOM 1082 C CA . TYR A 1 126 ? 19.546 3.561 -19.803 1.00 82.88 126 TYR A CA 1
ATOM 1083 C C . TYR A 1 126 ? 19.700 2.279 -20.631 1.00 82.88 126 TYR A C 1
ATOM 1085 O O . TYR A 1 126 ? 20.680 2.130 -21.356 1.00 82.88 126 TYR A O 1
ATOM 1093 N N . GLU A 1 127 ? 18.699 1.397 -20.602 1.00 82.69 127 GLU A N 1
ATOM 1094 C CA . GLU A 1 127 ? 18.683 0.170 -21.410 1.00 82.69 127 GLU A CA 1
ATOM 1095 C C . GLU A 1 127 ? 18.739 0.470 -22.915 1.00 82.69 127 GLU A C 1
ATOM 1097 O O . GLU A 1 127 ? 19.552 -0.121 -23.626 1.00 82.69 127 GLU A O 1
ATOM 1102 N N . ILE A 1 128 ? 17.949 1.443 -23.395 1.00 80.75 128 ILE A N 1
ATOM 1103 C CA . ILE A 1 128 ? 17.974 1.897 -24.797 1.00 80.75 128 ILE A CA 1
ATOM 1104 C C . ILE A 1 128 ? 19.371 2.385 -25.178 1.00 80.75 128 ILE A C 1
ATOM 1106 O O . ILE A 1 128 ? 19.913 1.973 -26.206 1.00 80.75 128 ILE A O 1
ATOM 1110 N N . LYS A 1 129 ? 19.963 3.251 -24.348 1.00 82.56 129 LYS A N 1
ATOM 1111 C CA . LYS A 1 129 ? 21.302 3.794 -24.587 1.00 82.56 129 LYS A CA 1
ATOM 1112 C C . LYS A 1 129 ? 22.342 2.674 -24.684 1.00 82.56 129 LYS A C 1
ATOM 1114 O O . LYS A 1 129 ? 23.110 2.655 -25.641 1.00 82.56 129 LYS A O 1
ATOM 1119 N N . ASN A 1 130 ? 22.318 1.717 -23.760 1.00 85.75 130 ASN A N 1
ATOM 1120 C CA . ASN A 1 130 ? 23.243 0.583 -23.768 1.00 85.75 130 ASN A CA 1
ATOM 1121 C C . ASN A 1 130 ? 23.058 -0.305 -25.009 1.00 85.75 130 ASN A C 1
ATOM 1123 O O . ASN A 1 130 ? 24.040 -0.746 -25.603 1.00 85.75 130 ASN A O 1
ATOM 1127 N N . CYS A 1 131 ? 21.814 -0.558 -25.435 1.00 83.19 131 CYS A N 1
ATOM 1128 C CA . CYS A 1 131 ? 21.542 -1.299 -26.669 1.00 83.19 131 CYS A CA 1
ATOM 1129 C C . CYS A 1 131 ? 22.095 -0.579 -27.907 1.00 83.19 131 CYS A C 1
ATOM 1131 O O . CYS A 1 131 ? 22.706 -1.223 -28.760 1.00 83.19 131 CYS A O 1
ATOM 1133 N N . LEU A 1 132 ? 21.923 0.744 -27.991 1.00 82.50 132 LEU A N 1
ATOM 1134 C CA . LEU A 1 132 ? 22.479 1.560 -29.073 1.00 82.50 132 LEU A CA 1
ATOM 1135 C C . LEU A 1 132 ? 24.007 1.546 -29.094 1.00 82.50 132 LEU A C 1
ATOM 1137 O O . LEU A 1 132 ? 24.611 1.412 -30.155 1.00 82.50 132 LEU A O 1
ATOM 1141 N N . GLU A 1 133 ? 24.639 1.698 -27.932 1.00 86.94 133 GLU A N 1
ATOM 1142 C CA . GLU A 1 133 ? 26.097 1.642 -27.800 1.00 86.94 133 GLU A CA 1
ATOM 1143 C C . GLU A 1 133 ? 26.634 0.270 -28.220 1.00 86.94 133 GLU A C 1
ATOM 1145 O O . GLU A 1 133 ? 27.601 0.193 -28.975 1.00 86.94 133 GLU A O 1
ATOM 1150 N N . TRP A 1 134 ? 25.952 -0.812 -27.833 1.00 85.88 134 TRP A N 1
ATOM 1151 C CA . TRP A 1 134 ? 26.295 -2.167 -28.264 1.00 85.88 134 TRP A CA 1
ATOM 1152 C C . TRP A 1 134 ? 26.168 -2.372 -29.780 1.00 85.88 134 TRP A C 1
ATOM 1154 O O . TRP A 1 134 ? 26.951 -3.107 -30.383 1.00 85.88 134 TRP A O 1
ATOM 1164 N N . GLU A 1 135 ? 25.188 -1.741 -30.425 1.00 85.25 135 GLU A N 1
ATOM 1165 C CA . GLU A 1 135 ? 25.060 -1.775 -31.885 1.00 85.25 135 GLU A CA 1
ATOM 1166 C C . GLU A 1 135 ? 26.179 -1.020 -32.593 1.00 85.25 135 GLU A C 1
ATOM 1168 O O . GLU A 1 135 ? 26.747 -1.557 -33.544 1.00 85.25 135 GLU A O 1
ATOM 1173 N N . LYS A 1 136 ? 26.527 0.180 -32.115 1.00 87.06 136 LYS A N 1
ATOM 1174 C CA . LYS A 1 136 ? 27.663 0.952 -32.644 1.00 87.06 136 LYS A CA 1
ATOM 1175 C C . LYS A 1 136 ? 28.959 0.152 -32.536 1.00 87.06 136 LYS A C 1
ATOM 1177 O O . LYS A 1 136 ? 29.612 -0.076 -33.553 1.00 87.06 136 LYS A O 1
ATOM 1182 N N . PHE A 1 137 ? 29.206 -0.418 -31.354 1.00 90.06 137 PHE A N 1
ATOM 1183 C CA . PHE A 1 137 ? 30.359 -1.271 -31.088 1.00 90.06 137 PHE A CA 1
ATOM 1184 C C . PHE A 1 137 ? 30.450 -2.461 -32.056 1.00 90.06 137 PHE A C 1
ATOM 1186 O O . PHE A 1 137 ? 31.498 -2.702 -32.652 1.00 90.06 137 PHE A O 1
ATOM 1193 N N . LYS A 1 138 ? 29.345 -3.192 -32.276 1.00 88.94 138 LYS A N 1
ATOM 1194 C CA . LYS A 1 138 ? 29.311 -4.318 -33.231 1.00 88.94 138 LYS A CA 1
ATOM 1195 C C . LYS A 1 138 ? 29.562 -3.896 -34.678 1.00 88.94 138 LYS A C 1
ATOM 1197 O O . LYS A 1 138 ? 30.095 -4.692 -35.446 1.00 88.94 138 LYS A O 1
ATOM 1202 N N . ASN A 1 139 ? 29.181 -2.677 -35.048 1.00 88.00 139 ASN A N 1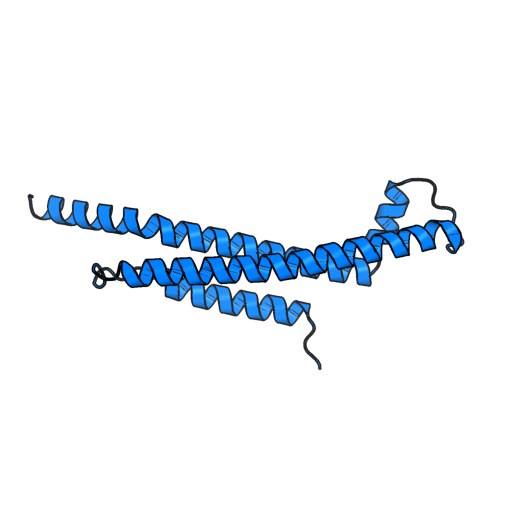
ATOM 1203 C CA . ASN A 1 139 ? 29.390 -2.137 -36.390 1.00 88.00 139 ASN A CA 1
ATOM 1204 C C . ASN A 1 139 ? 30.791 -1.523 -36.579 1.00 88.00 139 ASN A C 1
ATOM 1206 O O . ASN A 1 139 ? 31.075 -0.994 -37.652 1.00 88.00 139 ASN A O 1
ATOM 1210 N N . GLY A 1 140 ? 31.673 -1.613 -35.574 1.00 78.44 140 GLY A N 1
ATOM 1211 C CA . GLY A 1 140 ? 33.055 -1.134 -35.654 1.00 78.44 140 GLY A CA 1
ATOM 1212 C C . GLY A 1 140 ? 33.207 0.386 -35.546 1.00 78.44 140 GLY A C 1
ATOM 1213 O O . GLY A 1 140 ? 34.230 0.910 -35.987 1.00 78.44 140 GLY A O 1
ATOM 1214 N N . GLN A 1 141 ? 32.201 1.076 -34.994 1.00 58.09 141 GLN A N 1
ATOM 1215 C CA . GLN A 1 141 ? 32.246 2.497 -34.626 1.00 58.09 141 GLN A CA 1
ATOM 1216 C C . GLN A 1 141 ? 32.320 2.682 -33.112 1.00 58.09 141 GLN A C 1
ATOM 1218 O O . GLN A 1 141 ? 31.601 1.957 -32.387 1.00 58.09 141 GLN A O 1
#